Protein AF-A0A6G8AGJ7-F1 (afdb_monomer)

Radius of gyration: 10.92 Å; Cα contacts (8 Å, |Δi|>4): 90; chains: 1; bounding box: 28×18×28 Å

Foldseek 3Di:
DPCPPQDKDFLPPPVHDPVSNVVQCPDPQRFGIWTPPDQQKIFTAHPVRHTDDIDHDD

Solvent-accessible surface area (backbone atoms only — not comparable to full-atom values): 3504 Å² total; per-residue (Å²): 130,88,80,80,66,71,53,80,38,54,39,86,38,86,88,51,54,65,68,57,46,57,53,31,60,71,43,97,68,43,40,42,31,32,28,57,76,53,92,54,28,34,42,31,18,28,84,88,66,50,76,75,51,77,48,71,64,130

Nearest PDB structures (foldseek):
  4v0n-assembly3_B  TM=6.464E-01  e=1.975E+00  Chlamydomonas reinhardtii
  4v0o-assembly3_D  TM=5.994E-01  e=2.409E+00  Chlamydomonas reinhardtii
  8bbg-assembly1_A  TM=6.199E-01  e=2.575E+00  Homo sapiens
  8hmf-assembly1_E  TM=5.686E-01  e=2.409E+00  Tetrahymena thermophila
  8r8r-assembly1_B  TM=6.134E-01  e=6.098E+00  Homo sapiens

pLDDT: mean 89.25, std 12.48, range [40.34, 96.94]

Mean predicted aligned error: 4.43 Å

Structure (mmCIF, N/CA/C/O backbone):
data_AF-A0A6G8AGJ7-F1
#
_entry.id   AF-A0A6G8AGJ7-F1
#
loop_
_atom_site.group_PDB
_atom_site.id
_atom_site.type_symbol
_atom_site.label_atom_id
_atom_site.label_alt_id
_atom_site.label_comp_id
_atom_site.label_asym_id
_atom_site.label_entity_id
_atom_site.label_seq_id
_atom_site.pdbx_PDB_ins_code
_atom_site.Cartn_x
_atom_site.Cartn_y
_atom_site.Cartn_z
_atom_site.occupancy
_atom_site.B_iso_or_equiv
_atom_site.auth_se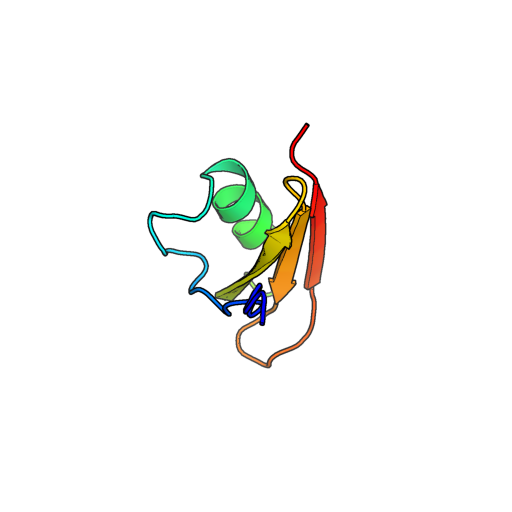q_id
_atom_site.auth_comp_id
_atom_site.auth_asym_id
_atom_site.auth_atom_id
_atom_site.pdbx_PDB_model_num
ATOM 1 N N . MET A 1 1 ? 19.874 6.839 17.360 1.00 40.34 1 MET A N 1
ATOM 2 C CA . MET A 1 1 ? 19.219 7.326 16.135 1.00 40.34 1 MET A CA 1
ATOM 3 C C . MET A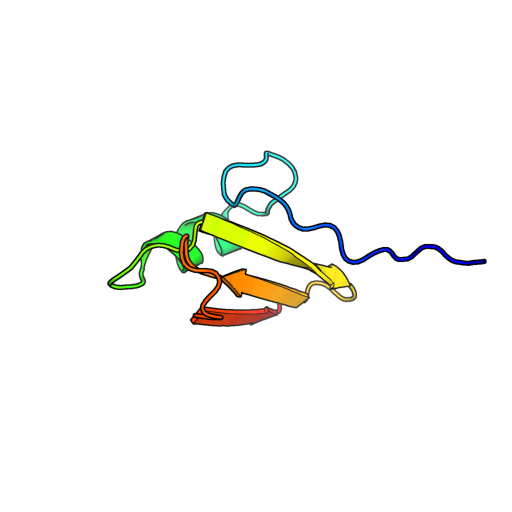 1 1 ? 17.992 6.450 16.012 1.00 40.34 1 MET A C 1
ATOM 5 O O . MET A 1 1 ? 18.160 5.244 16.119 1.00 40.34 1 MET A O 1
ATOM 9 N N . ASN A 1 2 ? 16.790 7.026 16.044 1.00 46.59 2 ASN A N 1
ATOM 10 C CA . ASN A 1 2 ? 15.585 6.238 15.789 1.00 46.59 2 ASN A CA 1
ATOM 11 C C . ASN A 1 2 ? 15.528 6.091 14.273 1.00 46.59 2 ASN A C 1
ATOM 13 O O . ASN A 1 2 ? 15.146 7.032 13.583 1.00 46.59 2 ASN A O 1
ATOM 17 N N . ASP A 1 3 ? 16.049 4.973 13.779 1.00 50.22 3 ASP A N 1
ATOM 18 C CA . ASP A 1 3 ? 15.834 4.502 12.415 1.00 50.22 3 ASP A CA 1
ATOM 19 C C . ASP A 1 3 ? 14.388 3.998 12.325 1.00 50.22 3 ASP A C 1
ATOM 21 O O . ASP A 1 3 ? 14.128 2.802 12.226 1.00 50.22 3 ASP A O 1
ATOM 25 N N . ASP A 1 4 ? 13.426 4.920 12.407 1.00 58.03 4 ASP A N 1
ATOM 26 C CA . ASP A 1 4 ? 12.095 4.706 11.837 1.00 58.03 4 ASP A CA 1
ATOM 27 C C . ASP A 1 4 ? 12.254 4.813 10.307 1.00 58.03 4 ASP A C 1
ATOM 29 O O . ASP A 1 4 ? 11.765 5.742 9.668 1.00 58.03 4 ASP A O 1
ATOM 33 N N . GLU A 1 5 ? 13.078 3.933 9.728 1.00 61.84 5 GLU A N 1
ATOM 34 C CA . GLU A 1 5 ? 13.270 3.851 8.287 1.00 61.84 5 GLU A CA 1
ATOM 35 C C . GLU A 1 5 ? 11.939 3.399 7.690 1.00 61.84 5 GLU A C 1
ATOM 37 O O . GLU A 1 5 ? 11.497 2.272 7.913 1.00 61.84 5 GLU A O 1
ATOM 42 N N . GLU A 1 6 ? 11.289 4.306 6.961 1.00 74.75 6 GLU A N 1
ATOM 43 C CA . GLU A 1 6 ? 10.126 4.041 6.117 1.00 74.75 6 GLU A CA 1
ATOM 44 C C . GLU A 1 6 ? 10.449 2.879 5.158 1.00 74.75 6 GLU A C 1
ATOM 46 O O . GLU A 1 6 ? 10.989 3.060 4.064 1.00 74.75 6 GLU A O 1
ATOM 51 N N . GLU A 1 7 ? 10.170 1.651 5.601 1.00 85.50 7 GLU A N 1
ATOM 52 C CA . GLU A 1 7 ? 10.479 0.437 4.854 1.00 85.50 7 GLU A CA 1
ATOM 53 C C . GLU A 1 7 ? 9.452 0.265 3.731 1.00 85.50 7 GLU A C 1
ATOM 55 O O . GLU A 1 7 ? 8.249 0.113 3.966 1.00 85.50 7 GLU A O 1
ATOM 60 N N . ILE A 1 8 ? 9.934 0.245 2.487 1.00 91.31 8 ILE A N 1
ATOM 61 C CA . ILE A 1 8 ? 9.109 -0.108 1.332 1.00 91.31 8 ILE A CA 1
ATOM 62 C C . ILE A 1 8 ? 8.895 -1.622 1.340 1.00 91.31 8 ILE A C 1
ATOM 64 O O . ILE A 1 8 ? 9.796 -2.401 1.025 1.00 91.31 8 ILE A O 1
ATOM 68 N N . MET A 1 9 ? 7.672 -2.041 1.647 1.00 94.12 9 MET A N 1
ATOM 69 C CA . MET A 1 9 ? 7.258 -3.438 1.653 1.00 94.12 9 MET A CA 1
ATOM 70 C C . MET A 1 9 ? 6.503 -3.795 0.372 1.00 94.12 9 MET A C 1
ATOM 72 O O . MET A 1 9 ? 5.836 -2.964 -0.251 1.00 94.12 9 MET A O 1
ATOM 76 N N . ASN A 1 10 ? 6.561 -5.068 -0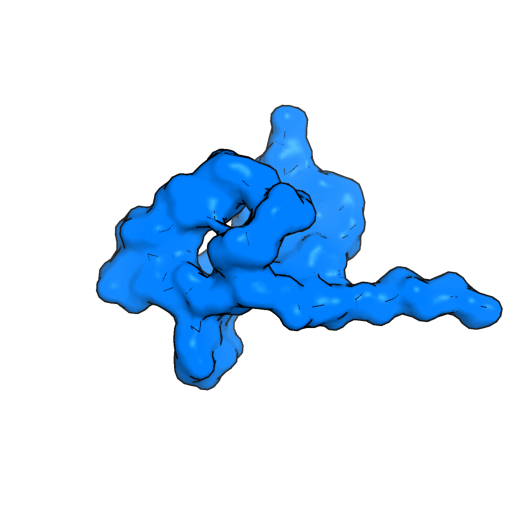.022 1.00 95.69 10 ASN A N 1
ATOM 77 C CA . ASN A 1 10 ? 5.642 -5.587 -1.032 1.00 95.69 10 ASN A CA 1
ATOM 78 C C . ASN A 1 10 ? 4.217 -5.565 -0.466 1.00 95.69 10 ASN A C 1
ATOM 80 O O . ASN A 1 10 ? 4.017 -5.928 0.689 1.00 95.69 10 ASN A O 1
ATOM 84 N N . ILE A 1 11 ? 3.215 -5.202 -1.268 1.00 95.50 11 ILE A N 1
ATOM 85 C CA . ILE A 1 11 ? 1.833 -5.193 -0.778 1.00 95.50 11 ILE A CA 1
ATOM 86 C C . ILE A 1 11 ? 1.362 -6.577 -0.313 1.00 95.50 11 ILE A C 1
ATOM 88 O O . ILE A 1 11 ? 0.526 -6.660 0.573 1.00 95.50 11 ILE A O 1
ATOM 92 N N . ASP A 1 12 ? 1.894 -7.666 -0.872 1.00 95.19 12 ASP A N 1
ATOM 93 C CA . ASP A 1 12 ? 1.555 -9.030 -0.462 1.00 95.19 12 ASP A CA 1
ATOM 94 C C . ASP A 1 12 ? 2.366 -9.508 0.767 1.00 95.19 12 ASP A C 1
ATOM 96 O O . ASP A 1 12 ? 2.210 -10.657 1.185 1.00 95.19 12 ASP A O 1
ATOM 100 N N . ASP A 1 13 ? 3.217 -8.656 1.360 1.00 95.00 13 ASP A N 1
ATOM 101 C CA . ASP A 1 13 ? 3.963 -8.969 2.585 1.00 95.00 13 ASP A CA 1
ATOM 102 C C . ASP A 1 13 ? 2.979 -9.261 3.742 1.00 95.00 13 ASP A C 1
ATOM 104 O O . ASP A 1 13 ? 2.008 -8.523 3.942 1.00 95.00 13 ASP A O 1
ATOM 108 N N . PRO A 1 14 ? 3.182 -10.349 4.510 1.00 93.50 14 PRO A N 1
ATOM 109 C CA . PRO A 1 14 ? 2.284 -10.738 5.598 1.00 93.50 14 PRO A CA 1
ATOM 110 C C . PRO A 1 14 ? 2.166 -9.695 6.719 1.00 93.50 14 PRO A C 1
ATOM 112 O O . PRO A 1 14 ? 1.200 -9.749 7.479 1.00 93.50 14 PRO A O 1
ATOM 115 N N . ARG A 1 15 ? 3.113 -8.754 6.832 1.00 91.56 15 ARG A N 1
ATOM 116 C CA . ARG A 1 15 ? 3.048 -7.624 7.772 1.00 91.56 15 ARG A CA 1
ATOM 117 C C . ARG A 1 15 ? 1.978 -6.603 7.382 1.00 91.56 15 ARG A C 1
ATOM 119 O O . ARG A 1 15 ? 1.489 -5.875 8.241 1.00 91.56 15 ARG A O 1
ATOM 126 N N . VAL A 1 16 ? 1.581 -6.564 6.110 1.00 92.75 16 VAL A N 1
ATOM 127 C CA . VAL A 1 16 ? 0.602 -5.607 5.592 1.00 92.75 16 VAL A CA 1
ATOM 128 C C . VAL A 1 16 ? -0.812 -6.049 5.984 1.00 92.75 16 VAL A C 1
ATOM 130 O O . VAL A 1 16 ? -1.220 -7.176 5.672 1.00 92.75 16 VAL A O 1
ATOM 133 N N . PRO A 1 17 ? -1.624 -5.183 6.613 1.00 94.31 17 PRO A N 1
ATOM 134 C CA . PRO A 1 17 ? -2.995 -5.530 6.971 1.00 94.31 17 PRO A CA 1
ATOM 135 C C . PRO A 1 17 ? -3.846 -5.913 5.752 1.00 94.31 17 PRO A C 1
ATOM 137 O O . PRO A 1 17 ? -3.749 -5.304 4.684 1.00 94.31 17 PRO A O 1
ATOM 140 N N . ASP A 1 18 ? -4.743 -6.889 5.918 1.00 94.56 18 ASP A N 1
ATOM 141 C CA . ASP A 1 18 ? -5.619 -7.368 4.835 1.00 94.56 18 ASP A CA 1
ATOM 142 C C . ASP A 1 18 ? -6.470 -6.243 4.226 1.00 94.56 18 ASP A C 1
ATOM 144 O O . ASP A 1 18 ? -6.713 -6.230 3.020 1.00 94.56 18 ASP A O 1
ATOM 148 N N . ALA A 1 19 ? -6.887 -5.266 5.038 1.00 94.19 19 ALA A N 1
ATOM 149 C CA . ALA A 1 19 ? -7.642 -4.101 4.578 1.00 94.19 19 ALA A CA 1
ATOM 150 C C . ALA A 1 19 ? -6.842 -3.246 3.577 1.00 94.19 19 ALA A C 1
ATOM 152 O O . ALA A 1 19 ? -7.394 -2.807 2.567 1.00 94.19 19 ALA A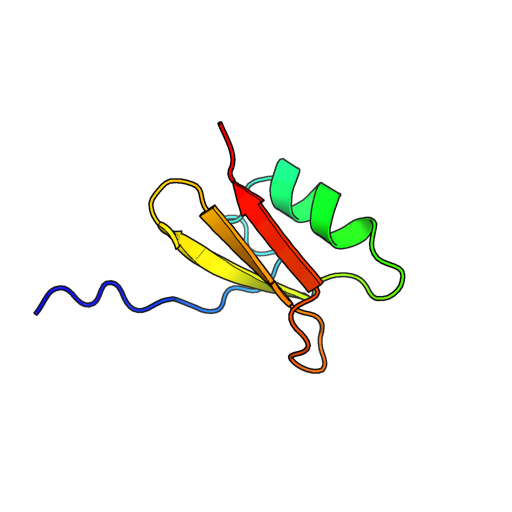 O 1
ATOM 153 N N . ILE A 1 20 ? -5.538 -3.070 3.810 1.00 95.00 20 ILE A N 1
ATOM 154 C CA . ILE A 1 20 ? -4.635 -2.333 2.915 1.00 95.00 20 ILE A CA 1
ATOM 155 C C . ILE A 1 20 ? -4.413 -3.121 1.625 1.00 95.00 20 ILE A C 1
ATOM 157 O O . ILE A 1 20 ? -4.533 -2.568 0.531 1.00 95.00 20 ILE A O 1
ATOM 161 N N . ARG A 1 21 ? -4.205 -4.439 1.734 1.00 95.38 21 ARG A N 1
ATOM 162 C CA . ARG A 1 21 ? -4.088 -5.341 0.576 1.00 95.38 21 ARG A CA 1
ATOM 163 C C . ARG A 1 21 ? -5.338 -5.329 -0.293 1.00 95.38 21 ARG A C 1
ATOM 165 O O . ARG A 1 21 ? -5.249 -5.258 -1.518 1.00 95.38 21 ARG A O 1
ATOM 172 N N . ALA A 1 22 ? -6.510 -5.383 0.332 1.00 95.06 22 ALA A N 1
ATOM 173 C CA . ALA A 1 22 ? -7.788 -5.310 -0.359 1.00 95.06 22 ALA A CA 1
ATOM 174 C C . ALA A 1 22 ? -7.983 -3.946 -1.033 1.00 95.06 22 ALA A C 1
ATOM 176 O O . ALA A 1 22 ? -8.437 -3.896 -2.175 1.00 95.06 22 ALA A O 1
ATOM 177 N N . HIS A 1 23 ? -7.602 -2.849 -0.369 1.00 94.69 23 HIS A N 1
ATOM 178 C CA . HIS A 1 23 ? -7.698 -1.502 -0.934 1.00 94.69 23 HIS A CA 1
ATOM 179 C C . HIS A 1 23 ? -6.786 -1.319 -2.148 1.00 94.69 23 HIS A C 1
ATOM 181 O O . HIS A 1 23 ? -7.251 -0.890 -3.203 1.00 94.69 23 HIS A O 1
ATOM 187 N N . GLY A 1 24 ? -5.529 -1.757 -2.053 1.00 93.50 24 GLY A N 1
ATOM 188 C CA . GLY A 1 24 ? -4.554 -1.691 -3.143 1.00 93.50 24 GLY A CA 1
ATOM 189 C C . GLY A 1 24 ? -4.970 -2.433 -4.419 1.00 93.50 24 GLY A C 1
ATOM 190 O O . GLY A 1 24 ? -4.553 -2.064 -5.514 1.00 93.50 24 GLY A O 1
ATOM 191 N N . ARG A 1 25 ? -5.853 -3.435 -4.317 1.00 94.56 25 ARG A N 1
ATOM 192 C CA . ARG A 1 25 ? -6.394 -4.180 -5.470 1.00 94.56 25 ARG A CA 1
ATOM 193 C C . ARG A 1 25 ? -7.525 -3.454 -6.206 1.00 94.56 25 ARG A C 1
ATOM 195 O O . ARG A 1 25 ? -7.911 -3.893 -7.285 1.00 94.56 25 ARG A O 1
ATOM 202 N N . ARG A 1 26 ? -8.082 -2.376 -5.640 1.00 94.69 26 ARG A N 1
ATOM 203 C CA . ARG A 1 26 ? -9.237 -1.650 -6.211 1.00 94.69 26 ARG A CA 1
ATOM 204 C C . ARG A 1 26 ? -8.849 -0.657 -7.304 1.00 94.69 26 ARG A C 1
ATOM 206 O O . ARG A 1 26 ? -9.712 -0.237 -8.073 1.00 94.69 26 ARG A O 1
ATOM 213 N N . PHE A 1 27 ? -7.581 -0.261 -7.361 1.00 91.06 27 PHE A N 1
ATOM 214 C CA . PHE A 1 27 ? -7.077 0.681 -8.354 1.00 91.06 27 PHE A CA 1
ATOM 215 C C . PHE A 1 27 ? -6.992 0.037 -9.741 1.00 91.06 27 PHE A C 1
ATOM 217 O O . PHE A 1 27 ? -6.746 -1.160 -9.879 1.00 91.06 27 PHE A O 1
ATOM 224 N N . ARG A 1 28 ? -7.149 0.853 -10.794 1.00 90.56 28 ARG A N 1
ATOM 225 C CA . ARG A 1 28 ? -7.010 0.395 -12.189 1.00 90.56 28 ARG A CA 1
ATOM 226 C C . ARG A 1 28 ? -5.628 -0.212 -12.453 1.00 90.56 28 ARG A C 1
ATOM 228 O O . ARG A 1 28 ? -5.527 -1.200 -13.174 1.00 90.56 28 ARG A O 1
ATOM 235 N N . LYS A 1 29 ? -4.588 0.399 -11.885 1.00 91.75 29 LYS A N 1
ATOM 236 C CA . LYS A 1 29 ? -3.267 -0.201 -11.704 1.00 91.75 29 LYS A CA 1
ATOM 237 C C . LYS A 1 29 ? -3.175 -0.631 -10.238 1.00 91.75 29 LYS A C 1
ATOM 239 O O . LYS A 1 29 ? -3.193 0.260 -9.392 1.00 91.75 29 LYS A O 1
ATOM 244 N N . PRO A 1 30 ? -3.127 -1.934 -9.920 1.00 93.06 30 PRO A N 1
ATOM 245 C CA . PRO A 1 30 ? -3.030 -2.380 -8.537 1.00 93.06 30 PRO A CA 1
ATOM 246 C C . PRO A 1 30 ? -1.796 -1.797 -7.848 1.00 93.06 30 PRO A C 1
ATOM 248 O O . PRO A 1 30 ? -0.732 -1.679 -8.461 1.00 93.06 30 PRO A O 1
ATOM 251 N N . ALA A 1 31 ? -1.933 -1.468 -6.567 1.00 96.62 31 ALA A N 1
ATOM 252 C CA . ALA A 1 31 ? -0.783 -1.150 -5.738 1.00 96.62 31 ALA A CA 1
ATOM 253 C C . ALA A 1 31 ? 0.134 -2.375 -5.645 1.00 96.62 31 ALA A C 1
ATOM 255 O O . ALA A 1 31 ? -0.341 -3.512 -5.570 1.00 96.62 31 ALA A O 1
ATOM 256 N N . ARG A 1 32 ? 1.444 -2.134 -5.673 1.00 96.94 32 ARG A N 1
ATOM 257 C CA . ARG A 1 32 ? 2.479 -3.169 -5.608 1.00 96.94 32 ARG A CA 1
ATOM 258 C C . ARG A 1 32 ? 3.360 -3.033 -4.380 1.00 96.94 32 ARG A C 1
ATOM 260 O O . ARG A 1 32 ? 3.832 -4.048 -3.867 1.00 96.94 32 ARG A O 1
ATOM 267 N N . PHE A 1 33 ? 3.518 -1.809 -3.897 1.00 96.56 33 PHE A N 1
ATOM 268 C CA . PHE A 1 33 ? 4.305 -1.504 -2.721 1.00 96.56 33 PHE A CA 1
ATOM 269 C C . PHE A 1 33 ? 3.479 -0.724 -1.709 1.00 96.56 33 PHE A C 1
ATOM 271 O O . PHE A 1 33 ? 2.499 -0.053 -2.055 1.00 96.56 33 PHE A O 1
ATOM 278 N N . VAL A 1 34 ? 3.886 -0.842 -0.454 1.00 95.94 34 VAL A N 1
ATOM 279 C CA . VAL A 1 34 ? 3.333 -0.085 0.656 1.00 95.94 34 VAL A CA 1
ATOM 280 C C . VAL A 1 34 ? 4.453 0.371 1.576 1.00 95.94 34 VAL A C 1
ATOM 282 O O . VAL A 1 34 ? 5.397 -0.375 1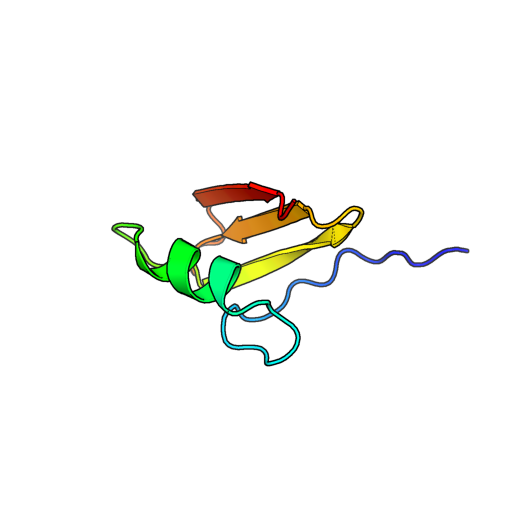.821 1.00 95.94 34 VAL A O 1
ATOM 285 N N . VAL A 1 35 ? 4.328 1.590 2.080 1.00 94.50 35 VAL A N 1
ATOM 286 C CA . VAL A 1 35 ? 5.178 2.135 3.138 1.00 94.50 35 VAL A CA 1
ATOM 287 C C . VAL A 1 35 ? 4.309 2.328 4.370 1.00 94.50 35 VAL A C 1
ATOM 289 O O . VAL A 1 35 ? 3.251 2.951 4.269 1.00 94.50 35 VAL A O 1
ATOM 292 N N . ASP A 1 36 ? 4.727 1.771 5.504 1.00 92.44 36 ASP A N 1
ATOM 293 C CA . ASP A 1 36 ? 4.147 2.093 6.812 1.00 92.44 36 ASP A CA 1
ATOM 294 C C . ASP A 1 36 ? 4.842 3.355 7.329 1.00 92.44 36 ASP A C 1
ATOM 296 O O . ASP A 1 36 ? 6.043 3.334 7.596 1.00 92.44 36 ASP A O 1
ATOM 300 N N . VAL A 1 37 ? 4.100 4.460 7.408 1.00 90.56 37 VAL A N 1
ATOM 301 C CA . VAL A 1 37 ? 4.623 5.754 7.886 1.00 90.56 37 VAL A CA 1
ATOM 302 C C . VAL A 1 37 ? 4.321 5.971 9.376 1.00 90.56 37 VAL A C 1
ATOM 304 O O . VAL A 1 37 ? 4.491 7.068 9.913 1.00 90.56 37 VAL A O 1
ATOM 307 N N . GLY A 1 38 ? 3.872 4.918 10.066 1.00 86.75 38 GLY A N 1
ATOM 308 C CA . GLY A 1 38 ? 3.477 4.939 11.465 1.00 86.75 38 GLY A CA 1
ATOM 309 C C . GLY A 1 38 ? 2.047 5.436 11.678 1.00 86.75 38 GLY A C 1
ATOM 310 O O . GLY A 1 38 ? 1.346 5.858 10.763 1.00 86.75 38 GLY A O 1
ATOM 311 N N . ASN A 1 39 ? 1.579 5.377 12.930 1.00 88.06 39 ASN A N 1
ATOM 312 C CA . ASN A 1 39 ? 0.226 5.806 13.323 1.00 88.06 39 ASN A CA 1
ATOM 313 C C . ASN A 1 39 ? -0.907 5.164 12.495 1.00 88.06 39 ASN A C 1
ATOM 315 O O . ASN A 1 39 ? -1.927 5.804 12.236 1.00 88.06 39 ASN A O 1
ATOM 319 N N . ASN A 1 40 ? -0.731 3.896 12.101 1.00 89.69 40 ASN A N 1
ATOM 320 C CA . ASN A 1 40 ? -1.643 3.153 11.228 1.00 89.69 40 ASN A CA 1
ATOM 321 C C . ASN A 1 40 ? -1.873 3.809 9.852 1.00 89.69 40 ASN A C 1
ATOM 323 O O . ASN A 1 40 ? -2.919 3.584 9.235 1.00 89.69 40 ASN A O 1
ATOM 327 N N . GLU A 1 41 ? -0.942 4.633 9.377 1.00 92.88 41 GLU A N 1
ATOM 328 C CA . GLU A 1 41 ? -0.997 5.258 8.062 1.00 92.88 41 GLU A CA 1
ATOM 329 C C . GLU A 1 41 ? -0.067 4.540 7.077 1.00 92.88 41 GLU A C 1
ATOM 331 O O . GLU A 1 41 ? 1.066 4.178 7.389 1.00 92.88 41 GLU A O 1
ATOM 336 N N . TYR A 1 42 ? -0.582 4.311 5.872 1.00 94.25 42 TYR A N 1
ATOM 337 C CA . TYR A 1 42 ? 0.058 3.519 4.834 1.00 94.25 42 TYR A CA 1
ATOM 338 C C . TYR A 1 42 ? 0.029 4.267 3.507 1.00 94.25 42 TYR A C 1
ATOM 340 O O . TYR A 1 42 ? -1.041 4.660 3.036 1.00 94.25 42 TYR A O 1
ATOM 348 N N . VAL A 1 43 ? 1.183 4.399 2.860 1.00 95.56 43 VAL A N 1
ATOM 349 C CA . VAL A 1 43 ? 1.289 4.957 1.506 1.00 95.56 43 VAL A CA 1
ATOM 350 C C . VAL A 1 43 ? 1.339 3.812 0.506 1.00 95.56 43 VAL A C 1
ATOM 352 O O . VAL A 1 43 ? 2.215 2.957 0.583 1.00 95.56 43 VAL A O 1
ATOM 355 N N . LEU A 1 44 ? 0.407 3.791 -0.445 1.00 96.38 44 LEU A N 1
ATOM 356 C CA . LEU A 1 44 ? 0.321 2.779 -1.496 1.00 96.38 44 LEU A CA 1
ATOM 357 C C . LEU A 1 44 ? 0.916 3.318 -2.792 1.00 96.38 44 LEU A C 1
ATOM 359 O O . LEU A 1 44 ? 0.541 4.401 -3.244 1.00 96.38 44 LEU A O 1
ATOM 363 N N . SER A 1 45 ? 1.771 2.536 -3.444 1.00 96.75 45 SER A N 1
ATOM 364 C CA . SER A 1 45 ? 2.330 2.885 -4.751 1.00 96.75 45 SER A CA 1
ATOM 365 C 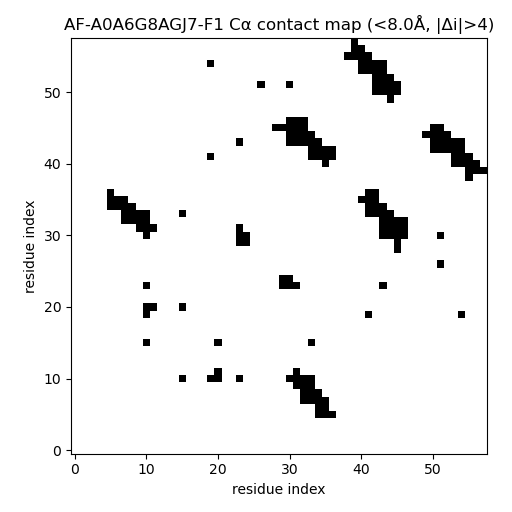C . SER A 1 45 ? 2.254 1.732 -5.749 1.00 96.75 45 SER A C 1
ATOM 367 O O . SER A 1 45 ? 2.181 0.551 -5.394 1.00 96.75 45 SER A O 1
ATOM 369 N N . SER A 1 46 ? 2.193 2.085 -7.031 1.00 95.81 46 SER A N 1
ATOM 370 C CA . SER A 1 46 ? 2.182 1.135 -8.146 1.00 95.81 46 SER A CA 1
ATOM 371 C C . SER A 1 46 ? 3.581 0.576 -8.432 1.00 95.81 46 SER A C 1
ATOM 373 O O . SER A 1 46 ? 4.577 1.037 -7.880 1.00 95.81 46 SER A O 1
ATOM 375 N N . GLU A 1 47 ? 3.665 -0.404 -9.335 1.00 94.44 47 GLU A N 1
ATOM 376 C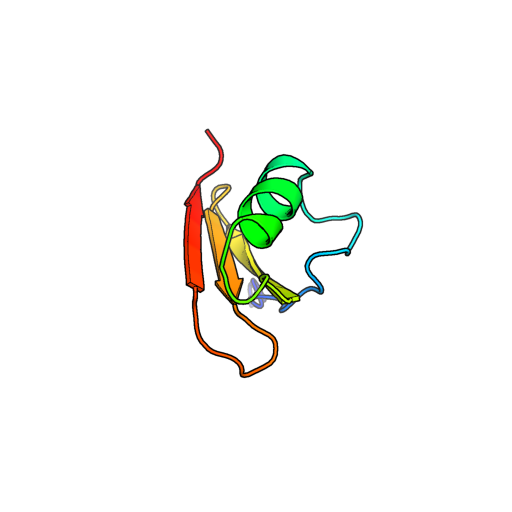 CA . GLU A 1 47 ? 4.942 -0.965 -9.804 1.00 94.44 47 GLU A CA 1
ATOM 377 C C . GLU A 1 47 ? 5.878 0.093 -10.422 1.00 94.44 47 GLU A C 1
ATOM 379 O O . GLU A 1 47 ? 7.093 -0.011 -10.282 1.00 94.44 47 GLU A O 1
ATOM 384 N N . ASP A 1 48 ? 5.316 1.146 -11.028 1.00 93.12 48 ASP A N 1
ATOM 385 C CA . ASP A 1 48 ? 6.067 2.245 -11.649 1.00 93.12 48 ASP A CA 1
ATOM 386 C C . ASP A 1 48 ? 6.591 3.274 -10.618 1.00 93.12 48 ASP A C 1
ATOM 388 O O . ASP A 1 48 ? 7.228 4.259 -10.991 1.00 93.12 48 ASP A O 1
ATOM 392 N N . GLY A 1 49 ? 6.286 3.096 -9.326 1.00 89.94 49 GLY A N 1
ATOM 393 C CA . GLY A 1 49 ? 6.625 4.041 -8.254 1.00 89.94 49 GLY A CA 1
ATOM 394 C C . GLY A 1 49 ? 5.649 5.216 -8.102 1.00 89.94 49 GLY A C 1
ATOM 395 O O . GLY A 1 49 ? 5.842 6.067 -7.238 1.00 89.94 49 GLY A O 1
ATOM 396 N N . GLU A 1 50 ? 4.581 5.270 -8.904 1.00 94.19 50 GLU A N 1
ATOM 397 C CA . GLU A 1 50 ? 3.509 6.264 -8.752 1.00 94.19 50 GLU A CA 1
ATOM 398 C C . GLU A 1 50 ? 2.744 6.023 -7.442 1.00 94.19 50 GLU A C 1
ATOM 400 O O . GLU A 1 50 ? 2.238 4.918 -7.225 1.00 94.19 50 GLU A O 1
ATOM 405 N N . VAL A 1 51 ? 2.634 7.049 -6.592 1.00 94.81 51 VAL A N 1
ATOM 406 C CA . VAL A 1 51 ? 1.791 7.015 -5.387 1.00 94.81 51 VAL A CA 1
ATOM 407 C C . VAL A 1 51 ? 0.326 7.000 -5.808 1.00 94.81 51 VAL A C 1
ATOM 409 O O . VAL A 1 51 ? -0.137 7.893 -6.514 1.00 94.81 51 VAL A O 1
ATOM 412 N N . LEU A 1 52 ? -0.395 5.975 -5.367 1.00 95.38 52 LEU A N 1
ATOM 413 C CA . LEU A 1 52 ? -1.800 5.769 -5.692 1.00 95.38 52 LEU A CA 1
ATOM 414 C C . LEU A 1 52 ? -2.718 6.390 -4.640 1.00 95.38 52 LEU A C 1
ATOM 416 O O . LEU A 1 52 ? -3.723 6.996 -5.007 1.00 95.38 52 LEU A O 1
ATOM 420 N N . ASP A 1 53 ? -2.401 6.206 -3.353 1.00 95.56 53 ASP A N 1
ATOM 421 C CA . ASP A 1 53 ? -3.246 6.660 -2.241 1.00 95.56 53 ASP A CA 1
ATOM 422 C C . ASP A 1 53 ? -2.513 6.628 -0.889 1.00 95.56 53 ASP A C 1
ATOM 424 O O . ASP A 1 53 ? -1.489 5.954 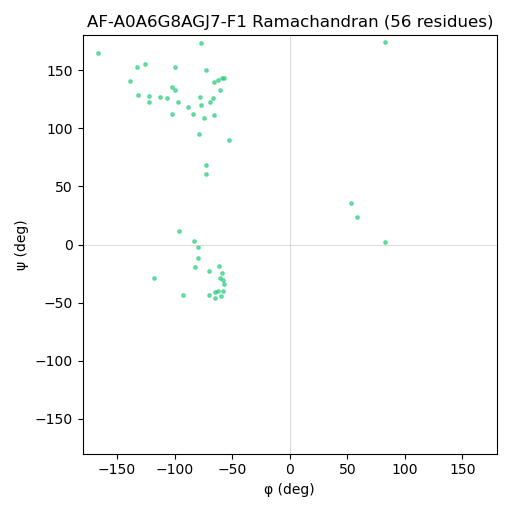-0.746 1.00 95.56 53 ASP A O 1
ATOM 428 N N . ILE A 1 54 ? -3.081 7.312 0.108 1.00 94.38 54 ILE A N 1
ATOM 429 C CA . ILE A 1 54 ? -2.653 7.280 1.513 1.00 94.38 54 ILE A CA 1
ATOM 430 C C . ILE A 1 54 ? -3.840 6.825 2.365 1.00 94.38 54 ILE A C 1
ATOM 432 O O . ILE A 1 54 ? -4.913 7.428 2.334 1.00 94.38 54 ILE A O 1
ATOM 436 N N . VAL A 1 55 ? -3.661 5.747 3.126 1.00 93.69 55 VAL A N 1
ATOM 437 C CA . VAL A 1 55 ? -4.737 5.086 3.872 1.00 93.69 55 VAL A CA 1
ATOM 438 C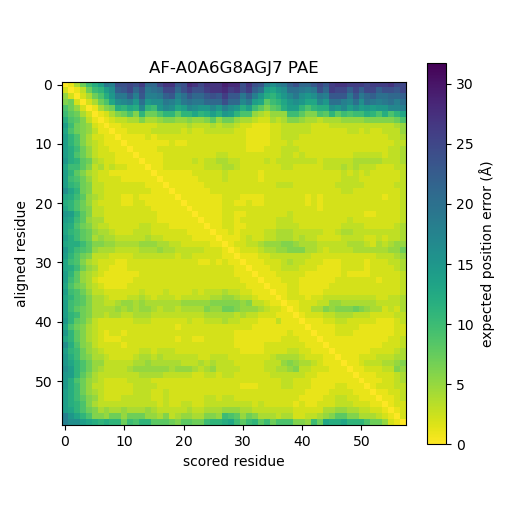 C . VAL A 1 55 ? -4.405 5.044 5.351 1.00 93.69 55 VAL A C 1
ATOM 440 O O . VAL A 1 55 ? -3.369 4.521 5.737 1.00 93.69 55 VAL A O 1
ATOM 443 N N . CYS A 1 56 ? -5.332 5.508 6.185 1.00 91.50 56 CYS A N 1
ATOM 444 C CA . CYS A 1 56 ? -5.243 5.388 7.637 1.00 91.50 56 CYS A CA 1
ATOM 445 C C . CYS A 1 56 ? -6.226 4.322 8.144 1.00 91.50 56 CYS A C 1
ATOM 447 O O . CYS A 1 56 ? -7.428 4.391 7.855 1.00 91.50 56 CYS A O 1
ATOM 449 N N . LEU A 1 57 ? -5.733 3.338 8.900 1.00 86.38 57 LEU A N 1
ATOM 450 C CA . LEU A 1 57 ? -6.567 2.365 9.608 1.00 86.38 57 LEU A CA 1
ATOM 451 C C . LEU A 1 57 ? -6.926 2.907 10.997 1.00 86.38 57 LEU A C 1
ATOM 453 O O . LEU A 1 57 ? -6.054 3.142 11.834 1.00 86.38 57 LEU A O 1
ATOM 457 N N . LYS A 1 58 ? -8.224 3.096 11.235 1.00 79.06 58 LYS A N 1
ATOM 458 C CA . LYS A 1 58 ? -8.774 3.485 12.540 1.00 79.06 58 LYS A CA 1
ATOM 459 C C . LYS A 1 58 ? -9.060 2.283 13.424 1.00 79.06 58 LYS A C 1
ATOM 461 O O . LYS A 1 58 ? -9.483 1.244 12.868 1.00 79.06 58 LYS A O 1
#

Sequence (58 aa):
MNDDEEEIMNIDDPRVPDAIRAHGRRFRKPARFVVDVGNNEYVLSSEDGEVLDIVCLK

Secondary structure (DSSP, 8-state):
-------EEETT-TTS-HHHHHHHTTSSS---EEEEEETTEEEEE-TTS-EEEEEE--